Protein AF-A0A381S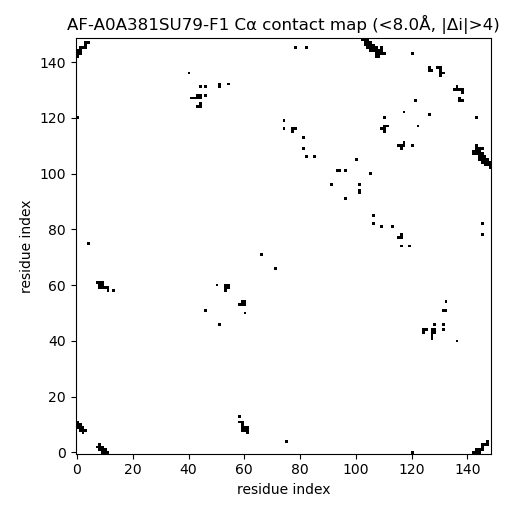U79-F1 (afdb_monomer)

Sequence (149 aa):
MFVDAGYGIVWLNVDFFQKSLPFLRAHSQKLKLIMQTKKTKISTGKLSQDMVDSFKIDGFLLVEDFFSHEELDRFGSEVDKAVHYRTLDDNRNHEEKNLYEQTFVQCMGLWEDNVPLRPLTFHQKLCATAADLLETDCVRLWQDQALYK

Secondary structure (DSSP, 8-state):
----SSS-------TTTTTSTTTGGGGTTTTTTTT-S-------S---HHHHHHHHHHS----TT-S-HHHHHHHHHHHHHHHHHHHTT----GGGS-HHHHH-EEEE-HHHH-GGGHHHHT-HHHHHHHHHHTT-S-------EEEE-

Solvent-accessible surface area (backbone atoms only — not comparable to full-atom values): 9484 Å² total; per-residue (Å²): 91,51,62,47,98,83,66,77,58,52,70,66,81,66,79,74,62,74,82,57,61,84,74,69,68,83,70,52,77,75,56,61,72,75,71,71,74,70,95,69,80,73,81,67,51,93,72,52,69,67,54,41,51,44,25,72,74,69,62,43,64,81,67,80,79,76,58,53,71,69,55,48,54,54,52,49,55,50,48,51,54,51,51,50,62,76,48,66,82,66,80,72,55,67,89,76,42,54,79,64,60,60,60,32,52,78,45,69,49,55,48,79,83,33,68,88,42,36,63,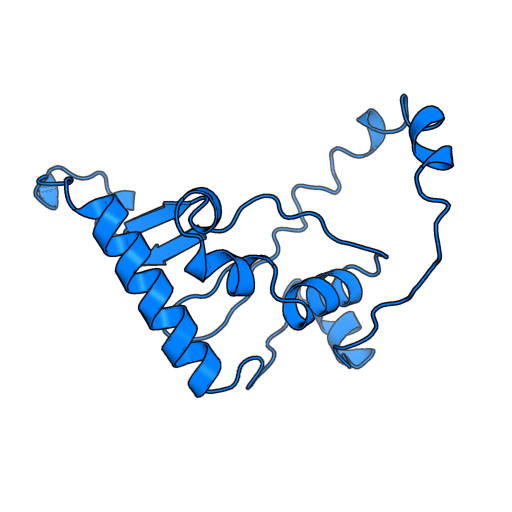65,80,64,23,64,51,58,53,32,38,54,12,59,63,66,74,44,98,69,74,78,88,87,61,45,46,50,63,44,120

Organism: NCBI:txid408172

Mean predicted aligned error: 12.01 Å

pLDDT: mean 72.67, std 26.21, range [24.69, 94.94]

Foldseek 3Di:
DDDAPPADWDQDPPVVPPPPVVPPPPPCPVVVVVPPPDPPQLPDADDDPVQLVCCVVVVTGDDPCLDPPVRCVQLVVLVVVLLCVVCVPVPDDLVRDDPVVNVKRKDKASCVVRVSNCCVQVVPNVQSVVCVSVVHSGDDDPMDMDIGD

Structure (mmCIF, N/CA/C/O backbone):
data_AF-A0A381SU79-F1
#
_entry.id   AF-A0A381SU79-F1
#
loop_
_atom_site.group_PDB
_atom_site.id
_atom_site.type_symbol
_atom_site.label_atom_id
_atom_site.label_alt_id
_atom_site.label_comp_id
_atom_site.label_asym_id
_atom_site.label_entity_id
_atom_site.label_seq_id
_atom_site.pdbx_PDB_ins_code
_atom_site.Cartn_x
_atom_site.Cartn_y
_atom_site.Cartn_z
_atom_site.occupancy
_atom_site.B_iso_or_equiv
_atom_site.auth_seq_id
_atom_site.auth_comp_id
_atom_site.auth_asym_id
_atom_site.auth_atom_id
_atom_site.pdbx_PDB_model_num
ATOM 1 N N . MET A 1 1 ? -5.259 -0.166 -2.038 1.00 34.34 1 MET A N 1
ATOM 2 C CA . MET A 1 1 ? -4.553 -0.499 -0.784 1.00 34.34 1 MET A CA 1
ATOM 3 C C . MET A 1 1 ? -3.097 -0.178 -1.030 1.00 34.34 1 MET A C 1
ATOM 5 O O . MET A 1 1 ? -2.480 -0.869 -1.824 1.00 34.34 1 MET A O 1
ATOM 9 N N . PHE A 1 2 ? -2.633 0.962 -0.519 1.00 29.44 2 PHE A N 1
ATOM 10 C CA . PHE A 1 2 ? -1.270 1.435 -0.759 1.00 29.44 2 PHE A CA 1
ATOM 11 C C . PHE A 1 2 ? -0.308 0.664 0.148 1.00 29.44 2 PHE A C 1
ATOM 13 O O . PHE A 1 2 ? -0.470 0.682 1.366 1.00 29.44 2 PHE A O 1
ATOM 20 N N . VAL A 1 3 ? 0.658 -0.015 -0.461 1.00 27.27 3 VAL A N 1
ATOM 21 C CA . VAL A 1 3 ? 1.886 -0.492 0.176 1.00 27.27 3 VAL A CA 1
ATOM 22 C C . VAL A 1 3 ? 2.996 0.086 -0.692 1.00 27.27 3 VAL A C 1
ATOM 24 O O . VAL A 1 3 ? 3.088 -0.270 -1.863 1.00 27.27 3 VAL A O 1
ATOM 27 N N . ASP A 1 4 ? 3.746 1.047 -0.161 1.00 25.25 4 ASP A N 1
ATOM 28 C CA . ASP A 1 4 ? 4.966 1.546 -0.796 1.00 25.25 4 ASP A CA 1
ATOM 29 C C . ASP A 1 4 ? 6.157 0.828 -0.155 1.00 25.25 4 ASP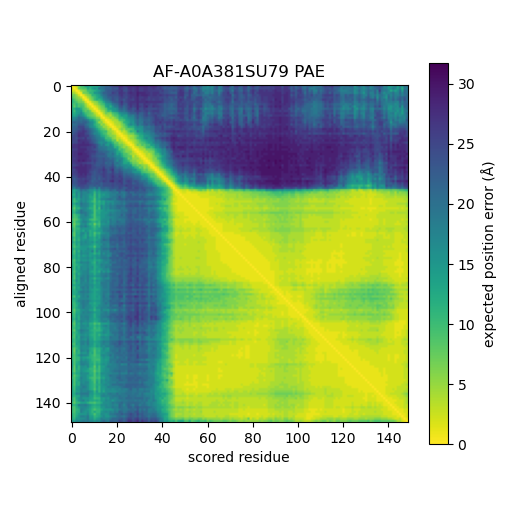 A C 1
ATOM 31 O O . ASP A 1 4 ? 6.191 0.630 1.067 1.00 25.25 4 ASP A O 1
ATOM 35 N N . ALA A 1 5 ? 7.106 0.399 -0.980 1.00 33.91 5 ALA A N 1
ATOM 36 C CA . ALA A 1 5 ? 8.333 -0.244 -0.547 1.00 33.91 5 ALA A CA 1
ATOM 37 C C . ALA A 1 5 ? 9.235 0.818 0.101 1.00 33.91 5 ALA A C 1
ATOM 39 O O . ALA A 1 5 ? 10.061 1.449 -0.550 1.00 33.91 5 ALA A O 1
ATOM 40 N N . GLY A 1 6 ? 9.055 1.055 1.400 1.00 28.97 6 GLY A N 1
ATOM 41 C CA . GLY A 1 6 ? 9.949 1.932 2.153 1.00 28.97 6 GLY A CA 1
ATOM 42 C C . GLY A 1 6 ? 9.422 2.357 3.511 1.00 28.97 6 GLY A C 1
ATOM 43 O O . GLY A 1 6 ? 10.119 2.176 4.497 1.00 28.97 6 GLY A O 1
ATOM 44 N N . TYR A 1 7 ? 8.199 2.873 3.603 1.00 27.97 7 TYR A N 1
ATOM 45 C CA . TYR A 1 7 ? 7.567 3.249 4.871 1.00 27.97 7 TYR A CA 1
ATOM 46 C C . TYR A 1 7 ? 6.047 3.171 4.688 1.00 27.97 7 TYR A C 1
ATOM 48 O O . TYR A 1 7 ? 5.475 3.846 3.834 1.00 27.97 7 TYR A O 1
ATOM 56 N N . GLY A 1 8 ? 5.389 2.296 5.451 1.00 25.92 8 GLY A N 1
ATOM 57 C CA . GLY A 1 8 ? 3.971 1.982 5.289 1.00 25.92 8 GLY A CA 1
ATOM 58 C C . GLY A 1 8 ? 3.057 3.151 5.654 1.00 25.92 8 GLY A C 1
ATOM 59 O O . GLY A 1 8 ? 2.807 3.400 6.829 1.00 25.92 8 GLY A O 1
ATOM 60 N N . ILE A 1 9 ? 2.509 3.831 4.645 1.00 29.77 9 ILE A N 1
ATOM 61 C CA . ILE A 1 9 ? 1.415 4.798 4.802 1.00 29.77 9 ILE A CA 1
ATOM 62 C C . ILE A 1 9 ? 0.227 4.322 3.959 1.00 29.77 9 ILE A C 1
ATOM 64 O O . ILE A 1 9 ? 0.291 4.262 2.730 1.00 29.77 9 ILE A O 1
ATOM 68 N N . VAL A 1 10 ? -0.879 3.985 4.629 1.00 32.41 10 VAL A N 1
ATOM 69 C CA . VAL A 1 10 ? -2.139 3.580 3.994 1.00 32.41 10 VAL A CA 1
ATOM 70 C C . VAL A 1 10 ? -2.969 4.827 3.694 1.00 32.41 10 VAL A C 1
ATOM 72 O O . VAL A 1 10 ? -3.541 5.427 4.599 1.00 32.41 10 VAL A O 1
ATOM 75 N N . TRP A 1 11 ? -3.094 5.191 2.417 1.00 27.59 11 TRP A N 1
ATOM 76 C CA . TRP A 1 11 ? -4.088 6.173 1.979 1.00 27.59 11 TRP A CA 1
ATOM 77 C C . TRP A 1 11 ? -5.429 5.481 1.705 1.00 27.59 11 TRP A C 1
ATOM 79 O O . TRP A 1 11 ? -5.594 4.769 0.710 1.00 27.59 11 TRP A O 1
ATOM 89 N N . LEU A 1 12 ? -6.403 5.702 2.589 1.00 31.09 12 LEU A N 1
ATOM 90 C CA . LEU A 1 12 ? -7.824 5.535 2.290 1.00 31.09 12 LEU A CA 1
ATOM 91 C C . LEU A 1 12 ? -8.346 6.909 1.865 1.00 31.09 12 LEU A C 1
ATOM 93 O O . LEU A 1 12 ? -8.414 7.831 2.668 1.00 31.09 12 LEU A O 1
ATOM 97 N N . ASN A 1 13 ? -8.688 7.077 0.589 1.00 24.69 13 ASN A N 1
ATOM 98 C CA . ASN A 1 13 ? -9.279 8.324 0.112 1.00 24.69 13 ASN A CA 1
ATOM 99 C C . ASN A 1 13 ? -10.774 8.341 0.494 1.00 24.69 13 ASN A C 1
ATOM 101 O O . ASN A 1 13 ? -11.619 7.826 -0.240 1.00 24.69 13 ASN A O 1
ATOM 105 N N . VAL A 1 14 ? -11.089 8.841 1.695 1.00 28.05 14 VAL A N 1
ATOM 106 C CA . VAL A 1 14 ? -12.453 8.858 2.267 1.00 28.05 14 VAL A CA 1
ATOM 107 C C . VAL A 1 14 ? -13.325 9.975 1.658 1.00 28.05 14 VAL A C 1
ATOM 109 O O . VAL A 1 14 ? -14.554 9.868 1.637 1.00 28.05 14 VAL A O 1
ATOM 112 N N . ASP A 1 15 ? -12.722 10.997 1.046 1.00 26.08 15 ASP A N 1
ATOM 113 C CA . ASP A 1 15 ? -13.439 12.195 0.582 1.00 26.08 15 ASP A CA 1
ATOM 114 C C . ASP A 1 15 ? -14.296 11.991 -0.675 1.00 26.08 15 ASP A C 1
ATOM 116 O O . ASP A 1 15 ? -15.246 12.744 -0.919 1.00 26.08 15 ASP A O 1
ATOM 120 N N . PHE A 1 16 ? -14.025 10.956 -1.473 1.00 28.95 16 PHE A N 1
ATOM 121 C CA . PHE A 1 16 ? -14.781 10.726 -2.707 1.00 28.95 16 PHE A CA 1
ATOM 122 C C . PHE A 1 16 ? -16.169 10.099 -2.467 1.00 28.95 16 PHE A C 1
ATOM 124 O O . PHE A 1 16 ? -17.072 10.253 -3.291 1.00 28.95 16 PHE A O 1
ATOM 131 N N . PHE A 1 17 ? -16.388 9.432 -1.327 1.00 28.41 17 PHE A N 1
ATOM 132 C CA . PHE A 1 17 ? -17.613 8.655 -1.092 1.00 28.41 17 PHE A CA 1
ATOM 133 C C . PHE A 1 17 ? -18.728 9.404 -0.351 1.00 28.41 17 PHE A C 1
ATOM 135 O O . PHE A 1 17 ? -19.893 9.039 -0.499 1.00 28.41 17 PHE A O 1
ATOM 142 N N . GLN A 1 18 ? -18.438 10.478 0.389 1.00 29.25 18 GLN A N 1
ATOM 143 C CA . GLN A 1 18 ? -19.480 11.202 1.137 1.00 29.25 18 GLN A CA 1
ATOM 144 C C . GLN A 1 18 ? -20.400 12.066 0.253 1.00 29.25 18 GLN A C 1
ATOM 146 O O . GLN A 1 18 ? -21.530 12.356 0.646 1.00 29.25 18 GLN A O 1
ATOM 151 N N . LYS A 1 19 ? -19.976 12.442 -0.962 1.00 31.39 19 LYS A N 1
ATOM 152 C CA . LYS A 1 19 ? -20.735 13.368 -1.829 1.00 31.39 19 LYS A CA 1
ATOM 153 C C . LYS A 1 19 ? -21.755 12.699 -2.764 1.00 31.39 19 LYS A C 1
ATOM 155 O O . LYS A 1 19 ? -22.547 13.401 -3.386 1.00 31.39 19 LYS A O 1
ATOM 160 N N . SER A 1 20 ? -21.796 11.368 -2.842 1.00 32.97 20 SER A N 1
ATOM 161 C CA . SER A 1 20 ? -22.623 10.613 -3.808 1.00 32.97 20 SER A CA 1
ATOM 162 C C . SER A 1 20 ? -23.729 9.740 -3.178 1.00 32.97 20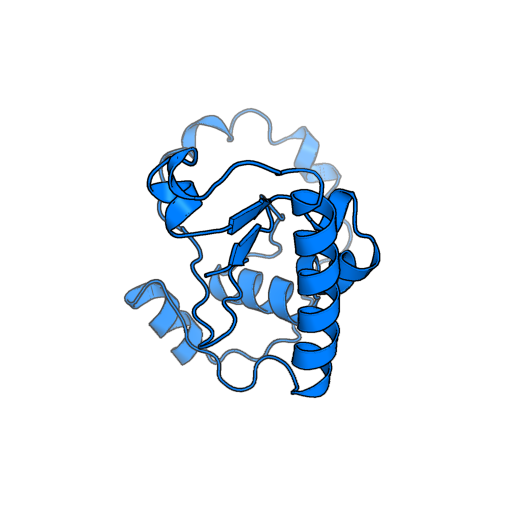 SER A C 1
ATOM 164 O O . SER A 1 20 ? -24.504 9.097 -3.891 1.00 32.97 20 SER A O 1
ATOM 166 N N . LEU A 1 21 ? -23.899 9.779 -1.849 1.00 35.97 21 LEU A N 1
ATOM 167 C CA . LEU A 1 21 ? -24.914 9.004 -1.113 1.00 35.97 21 LEU A CA 1
ATOM 168 C C . LEU A 1 21 ? -26.403 9.224 -1.488 1.00 35.97 21 LEU A C 1
ATOM 170 O O . LEU A 1 21 ? -27.177 8.278 -1.301 1.00 35.97 21 LEU A O 1
ATOM 174 N N . PRO A 1 22 ? -26.871 10.377 -2.014 1.00 36.09 22 PRO A N 1
ATOM 175 C CA . PRO A 1 22 ? -28.298 10.549 -2.309 1.00 36.09 22 PRO A CA 1
ATOM 176 C C . PRO A 1 22 ? -28.813 9.678 -3.467 1.00 36.09 22 PRO A C 1
ATOM 178 O O . PRO A 1 22 ? -30.001 9.364 -3.511 1.00 36.09 22 PRO A O 1
ATOM 181 N N . PHE A 1 23 ? -27.939 9.250 -4.384 1.00 34.34 23 PHE A N 1
ATOM 182 C CA . PHE A 1 23 ? -28.340 8.541 -5.607 1.00 34.34 23 PHE A CA 1
ATOM 183 C C . PHE A 1 23 ? -28.562 7.031 -5.396 1.00 34.34 23 PHE A C 1
ATOM 185 O O . PHE A 1 23 ? -29.388 6.412 -6.063 1.00 34.34 23 PHE A O 1
ATOM 192 N N . LEU A 1 24 ? -27.892 6.422 -4.412 1.00 35.62 24 LEU A N 1
ATOM 193 C CA . LEU A 1 24 ? -27.899 4.963 -4.216 1.00 35.62 24 LEU A CA 1
ATOM 194 C C . LEU A 1 24 ? -29.048 4.440 -3.329 1.00 35.62 24 LEU A C 1
ATOM 196 O O . LEU A 1 24 ? -29.230 3.228 -3.202 1.00 35.62 24 LEU A O 1
ATOM 200 N N . ARG A 1 25 ? -29.882 5.315 -2.745 1.00 37.84 25 ARG A N 1
ATOM 201 C CA . ARG A 1 25 ? -31.002 4.899 -1.871 1.00 37.84 25 ARG A CA 1
ATOM 202 C C . ARG A 1 25 ? -32.225 4.335 -2.608 1.00 37.84 25 ARG A C 1
ATOM 204 O O . ARG A 1 25 ? -33.056 3.697 -1.966 1.00 37.84 25 ARG A O 1
ATOM 211 N N . ALA A 1 26 ? -32.338 4.500 -3.927 1.00 37.25 26 ALA A N 1
ATOM 212 C CA . ALA A 1 26 ? -33.575 4.190 -4.655 1.00 37.25 26 ALA A CA 1
ATOM 213 C C . ALA A 1 26 ? -33.767 2.713 -5.076 1.00 37.25 26 ALA A C 1
ATOM 215 O O . ALA A 1 26 ? -34.849 2.364 -5.531 1.00 37.25 26 ALA A O 1
ATOM 216 N N . HIS A 1 27 ? -32.778 1.824 -4.909 1.00 39.97 27 HIS A N 1
ATOM 217 C CA . HIS A 1 27 ? -32.864 0.428 -5.400 1.00 39.97 27 HIS A CA 1
ATOM 218 C C . HIS A 1 27 ? -32.632 -0.665 -4.329 1.00 39.97 27 HIS A C 1
ATOM 220 O O . HIS A 1 27 ? -32.490 -1.847 -4.636 1.00 39.97 27 HIS A O 1
ATOM 226 N N . SER A 1 28 ? -32.636 -0.303 -3.043 1.00 41.75 28 SER A N 1
ATOM 227 C CA . SER A 1 28 ? -32.152 -1.163 -1.945 1.00 41.75 28 SER A CA 1
ATOM 228 C C . SER A 1 28 ? -33.125 -2.250 -1.440 1.00 41.75 28 SER A C 1
ATOM 230 O O . SER A 1 28 ? -32.703 -3.143 -0.705 1.00 41.75 28 SER A O 1
ATOM 232 N N . GLN A 1 29 ? -34.410 -2.259 -1.818 1.00 37.47 29 GLN A N 1
ATOM 233 C CA . GLN A 1 29 ? -35.357 -3.208 -1.200 1.00 37.47 29 GLN A CA 1
ATOM 234 C C . GLN A 1 29 ? -35.128 -4.675 -1.607 1.00 37.47 29 GLN A C 1
ATOM 236 O O . GLN A 1 29 ? -35.331 -5.565 -0.785 1.00 37.47 29 GLN A O 1
ATOM 241 N N . LYS A 1 30 ? -34.618 -4.943 -2.817 1.00 36.00 30 LYS A N 1
ATOM 242 C CA . LYS A 1 30 ? -34.352 -6.317 -3.287 1.00 36.00 30 LYS A CA 1
ATOM 243 C C . LYS A 1 30 ? -33.034 -6.904 -2.752 1.00 36.00 30 LYS A C 1
ATOM 245 O O . LYS A 1 30 ? -32.885 -8.118 -2.694 1.00 36.00 30 LYS A O 1
ATOM 250 N N . LEU A 1 31 ? -32.107 -6.048 -2.306 1.00 36.22 31 LEU A N 1
ATOM 251 C CA . LEU A 1 31 ? -30.805 -6.440 -1.744 1.00 36.22 31 LEU A CA 1
ATOM 252 C C . LEU A 1 31 ? -30.877 -6.803 -0.251 1.00 36.22 31 LEU A C 1
ATOM 254 O O . LEU A 1 31 ? -30.068 -7.594 0.227 1.00 36.22 31 LEU A O 1
ATOM 258 N N . LYS A 1 32 ? -31.880 -6.296 0.482 1.00 34.25 32 LYS A N 1
ATOM 259 C CA . LYS A 1 32 ? -32.054 -6.579 1.919 1.00 34.25 32 LYS A CA 1
ATOM 260 C C . LYS A 1 32 ? -32.331 -8.051 2.240 1.00 34.25 32 LYS A C 1
ATOM 262 O O . LYS A 1 32 ? -32.038 -8.480 3.350 1.00 34.25 32 LYS A O 1
ATOM 267 N N . LEU A 1 33 ? -32.863 -8.822 1.289 1.00 28.97 33 LEU A N 1
ATOM 268 C CA . LEU A 1 33 ? -33.213 -10.229 1.510 1.00 28.97 33 LEU A CA 1
ATOM 269 C C . LEU A 1 33 ? -32.005 -11.176 1.378 1.00 28.97 33 LEU A C 1
ATOM 271 O O . LEU A 1 33 ? -31.999 -12.241 1.981 1.00 28.97 33 LEU A O 1
ATOM 275 N N . ILE A 1 34 ? -30.961 -10.777 0.641 1.00 34.31 34 ILE A N 1
ATOM 276 C CA . ILE A 1 34 ? -29.778 -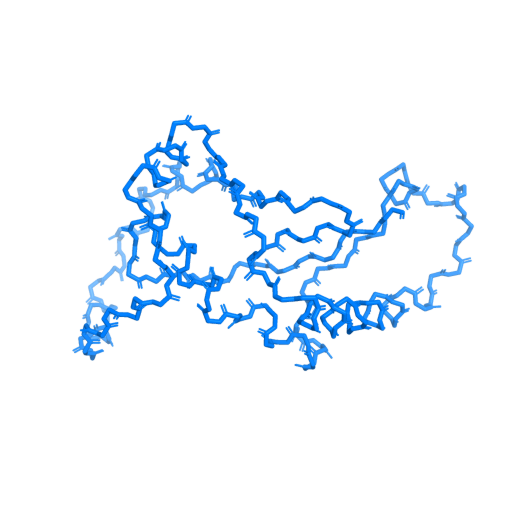11.623 0.390 1.00 34.31 34 ILE A CA 1
ATOM 277 C C . ILE A 1 34 ? -28.712 -11.457 1.490 1.00 34.31 34 ILE A C 1
ATOM 279 O O . ILE A 1 34 ? -27.887 -12.341 1.689 1.00 34.31 34 ILE A O 1
ATOM 283 N N . MET A 1 35 ? -28.760 -10.379 2.280 1.00 36.03 35 MET A N 1
ATOM 284 C CA . MET A 1 35 ? -27.777 -10.106 3.344 1.00 36.03 35 MET A CA 1
ATOM 285 C C . MET A 1 35 ? -28.171 -10.645 4.735 1.00 36.03 35 MET A C 1
ATOM 287 O O . MET A 1 35 ? -27.518 -10.323 5.724 1.00 36.03 35 MET A O 1
ATOM 291 N N . GLN A 1 36 ? -29.219 -11.470 4.851 1.00 31.84 36 GLN A N 1
ATOM 292 C CA . GLN A 1 36 ? -29.664 -12.036 6.140 1.00 31.84 36 GLN A CA 1
ATOM 293 C C . GLN A 1 36 ? -28.954 -13.334 6.567 1.00 31.84 36 GLN A C 1
ATOM 295 O O . GLN A 1 36 ? -29.366 -13.984 7.528 1.00 31.84 36 GLN A O 1
ATOM 300 N N . THR A 1 37 ? -27.848 -13.719 5.934 1.00 30.97 37 THR A N 1
ATOM 301 C CA . THR A 1 37 ? -27.051 -14.866 6.385 1.00 30.97 37 THR A CA 1
ATOM 302 C C . THR A 1 37 ? -25.942 -14.423 7.338 1.00 30.97 37 THR A C 1
ATOM 304 O O . THR A 1 37 ? -24.872 -14.020 6.906 1.00 30.97 37 THR A O 1
ATOM 307 N N . LYS A 1 38 ? -26.233 -14.547 8.642 1.00 31.98 38 LYS A N 1
ATOM 308 C CA . LYS A 1 38 ? -25.314 -14.543 9.800 1.00 31.98 38 LYS A CA 1
ATOM 309 C C . LYS A 1 38 ? -24.365 -13.338 9.920 1.00 31.98 38 LYS A C 1
ATOM 311 O O . LYS A 1 38 ? -23.313 -13.271 9.296 1.00 31.98 38 LYS A O 1
ATOM 316 N N . LYS A 1 39 ? -24.694 -12.459 10.876 1.00 37.38 39 LYS A N 1
ATOM 317 C CA . LYS A 1 39 ? -23.775 -11.509 11.523 1.00 37.38 39 LYS A CA 1
ATOM 318 C C . LYS A 1 39 ? -22.648 -12.285 12.220 1.00 37.38 39 LYS A C 1
ATOM 320 O O . LYS A 1 39 ? -22.708 -12.554 13.416 1.00 37.38 39 LYS A O 1
ATOM 325 N N . THR A 1 40 ? -21.632 -12.681 11.471 1.00 30.27 40 THR A N 1
ATOM 326 C CA . THR A 1 40 ? -20.362 -13.113 12.047 1.00 30.27 40 THR A CA 1
ATOM 327 C C . THR A 1 40 ? -19.464 -11.895 11.995 1.00 30.27 40 THR A C 1
ATOM 329 O O . THR A 1 40 ? -18.953 -11.544 10.938 1.00 30.27 40 THR A O 1
ATOM 332 N N . LYS A 1 41 ? -19.341 -11.197 13.125 1.00 36.59 41 LYS A N 1
ATOM 333 C CA . LYS A 1 41 ? -18.365 -10.121 13.285 1.00 36.59 41 LYS A CA 1
ATOM 334 C C . LYS A 1 41 ? -16.991 -10.783 13.147 1.00 36.59 41 LYS A C 1
ATOM 336 O O . LYS A 1 41 ? -16.559 -11.477 14.064 1.00 36.59 41 LYS A O 1
ATOM 341 N N . ILE A 1 42 ? -16.357 -10.677 11.982 1.00 41.53 42 ILE A N 1
ATOM 342 C CA . ILE A 1 42 ? -14.995 -11.181 11.776 1.00 41.53 42 ILE A CA 1
ATOM 343 C C . ILE A 1 42 ? -14.063 -10.158 12.436 1.00 41.53 42 ILE A C 1
ATOM 345 O O . ILE A 1 42 ? -13.473 -9.320 11.769 1.00 41.53 42 ILE A O 1
ATOM 349 N N . SER A 1 43 ? -14.007 -10.158 13.772 1.00 44.38 43 SER A N 1
ATOM 350 C CA . SER A 1 43 ? -13.082 -9.312 14.525 1.00 44.38 43 SER A CA 1
ATOM 351 C C . SER A 1 43 ? -11.756 -10.046 14.686 1.00 44.38 43 SER A C 1
ATOM 353 O O . SER A 1 43 ? -11.610 -10.868 15.593 1.00 44.38 43 SER A O 1
ATOM 355 N N . THR A 1 44 ? -10.781 -9.751 13.834 1.00 43.91 44 THR A N 1
ATOM 356 C CA . THR A 1 44 ? -9.400 -10.231 14.022 1.00 43.91 44 THR A CA 1
ATOM 357 C C . THR A 1 44 ? -8.359 -9.181 13.620 1.00 43.91 44 THR A C 1
ATOM 359 O O . THR A 1 44 ? -7.363 -9.487 12.973 1.00 43.91 44 THR A O 1
ATOM 362 N N . GLY A 1 45 ? -8.566 -7.936 14.062 1.00 51.59 45 GLY A N 1
ATOM 363 C CA . GLY A 1 45 ? -7.564 -6.868 14.087 1.00 51.59 45 GLY A CA 1
ATOM 364 C C . GLY A 1 45 ? -7.863 -5.943 15.264 1.00 51.59 45 GLY A C 1
ATOM 365 O O . GLY A 1 45 ? -8.755 -5.116 15.187 1.00 51.59 45 GLY A O 1
ATOM 366 N N . LYS A 1 46 ? -7.197 -6.142 16.402 1.00 62.06 46 LYS A N 1
ATOM 367 C CA . LYS A 1 46 ? -7.547 -5.511 17.686 1.00 62.06 46 LYS A CA 1
ATOM 368 C C . LYS A 1 46 ? -7.103 -4.038 17.723 1.00 62.06 46 LYS A C 1
ATOM 370 O O . LYS A 1 46 ? -6.188 -3.696 18.462 1.00 62.06 46 LYS A O 1
ATOM 375 N N . LEU A 1 47 ? -7.704 -3.184 16.897 1.00 80.12 47 LEU A N 1
ATOM 376 C CA . LEU A 1 47 ? -7.520 -1.738 16.997 1.00 80.12 47 LEU A CA 1
ATOM 377 C C . LEU A 1 47 ? -8.103 -1.252 18.327 1.00 80.12 47 LEU A C 1
ATOM 379 O O . LEU A 1 47 ? -9.187 -1.684 18.730 1.00 80.12 47 LEU A O 1
ATOM 383 N N . SER A 1 48 ? -7.374 -0.387 19.032 1.00 87.75 48 SER A N 1
ATOM 384 C CA . SER A 1 48 ? -7.937 0.312 20.187 1.00 87.75 48 SER A CA 1
ATOM 385 C C . SER A 1 48 ? -8.928 1.375 19.715 1.00 87.75 48 SER A C 1
ATOM 387 O O . SER A 1 48 ? -8.864 1.837 18.574 1.00 87.75 48 SER A O 1
ATOM 389 N N . GLN A 1 49 ? -9.831 1.790 20.604 1.00 88.06 49 GLN A N 1
ATOM 390 C CA . GLN A 1 49 ? -10.722 2.908 20.299 1.00 88.06 49 GLN A CA 1
ATOM 391 C C . GLN A 1 49 ? -9.917 4.182 19.998 1.00 88.06 49 GLN A C 1
ATOM 393 O O . GLN A 1 49 ? -10.235 4.873 19.040 1.00 88.06 49 GLN A O 1
ATOM 398 N N . ASP A 1 50 ? -8.816 4.411 20.719 1.00 91.06 50 ASP A N 1
ATOM 399 C CA . ASP A 1 50 ? -7.920 5.548 20.480 1.00 91.06 50 ASP A CA 1
ATOM 400 C C . ASP A 1 50 ? -7.359 5.561 19.047 1.00 91.06 50 ASP A C 1
ATOM 402 O O . ASP A 1 50 ? -7.305 6.611 18.420 1.00 91.06 50 ASP A O 1
ATOM 406 N N . MET A 1 51 ? -6.995 4.399 18.487 1.00 88.75 51 MET A N 1
ATOM 407 C CA . MET A 1 51 ? -6.523 4.299 17.097 1.00 88.75 51 MET A CA 1
ATOM 408 C C . MET A 1 51 ? -7.621 4.641 16.084 1.00 88.75 51 MET A C 1
ATOM 410 O O . MET A 1 51 ? -7.355 5.295 15.076 1.00 88.75 51 MET A O 1
ATOM 414 N N . VAL A 1 52 ? -8.855 4.199 16.344 1.00 89.12 52 VAL A N 1
ATOM 415 C CA . VAL A 1 52 ? -10.015 4.533 15.504 1.00 89.12 52 VAL A CA 1
ATOM 416 C C . VAL A 1 52 ? -10.317 6.030 15.588 1.00 89.12 52 VAL A C 1
ATOM 418 O O . VAL A 1 52 ? -10.594 6.662 14.570 1.00 89.12 52 VAL A O 1
ATOM 421 N N . ASP A 1 53 ? -10.229 6.614 16.780 1.00 91.19 53 ASP A N 1
ATOM 422 C CA . ASP A 1 53 ? -10.493 8.032 16.998 1.00 91.19 53 ASP A CA 1
ATOM 423 C C . ASP A 1 53 ? -9.403 8.911 16.362 1.00 91.19 53 ASP A C 1
ATOM 425 O O . ASP A 1 53 ? -9.737 9.879 15.677 1.00 91.19 53 ASP A O 1
ATOM 429 N N . SER A 1 54 ? -8.122 8.534 16.471 1.00 88.75 54 SER A N 1
ATOM 430 C CA . SER A 1 54 ? -7.027 9.174 15.726 1.00 88.75 54 SER A CA 1
ATOM 431 C C . SER A 1 54 ? -7.254 9.104 14.219 1.00 88.75 54 SER A C 1
ATOM 433 O O . SER A 1 54 ? -7.184 10.128 13.551 1.00 88.75 54 SER A O 1
ATOM 435 N N . PHE A 1 55 ? -7.634 7.944 13.673 1.00 89.94 55 PHE A N 1
ATOM 436 C CA . PHE A 1 55 ? -7.947 7.821 12.246 1.00 89.94 55 PHE A CA 1
ATOM 437 C C . PHE A 1 55 ? -9.080 8.759 11.801 1.00 89.94 55 PHE A C 1
ATOM 439 O O . PHE A 1 55 ? -9.005 9.348 10.725 1.00 89.94 55 PHE A O 1
ATOM 446 N N . LYS A 1 56 ? -10.124 8.934 12.622 1.00 89.25 56 LYS A N 1
ATOM 447 C CA . LYS A 1 56 ? -11.236 9.852 12.318 1.00 89.25 56 LYS A CA 1
ATOM 448 C C . LYS A 1 56 ? -10.815 11.319 12.314 1.00 89.25 56 LYS A C 1
ATOM 450 O O . LYS A 1 56 ? -11.392 12.099 11.560 1.00 89.25 56 LYS A O 1
ATOM 455 N N . ILE A 1 57 ? -9.875 11.694 13.178 1.00 92.88 57 ILE A N 1
ATOM 456 C CA . ILE A 1 57 ? -9.390 13.073 13.307 1.00 92.88 57 ILE A CA 1
ATOM 457 C C . ILE A 1 57 ? -8.357 13.378 12.220 1.00 92.88 57 ILE A C 1
ATOM 459 O O . ILE A 1 57 ? -8.468 14.392 11.534 1.00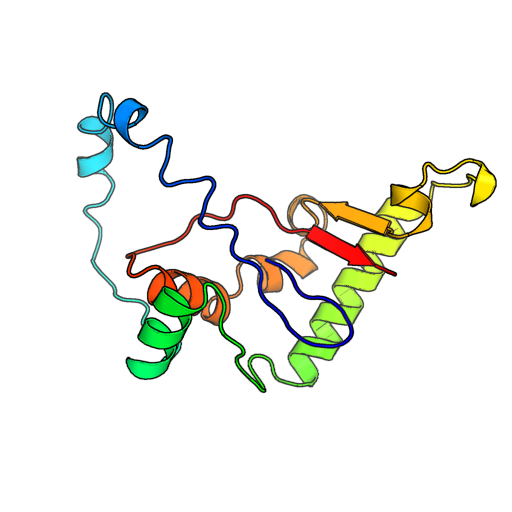 92.88 57 ILE A O 1
ATOM 463 N N . ASP A 1 58 ? -7.386 12.486 12.047 1.00 92.06 58 ASP A N 1
ATOM 464 C CA . ASP A 1 58 ? -6.205 12.714 11.217 1.00 92.06 58 ASP A CA 1
ATOM 465 C C . ASP A 1 58 ? -6.416 12.264 9.762 1.00 92.06 58 ASP A C 1
ATOM 467 O O . ASP A 1 58 ? -5.706 12.701 8.858 1.00 92.06 58 ASP A O 1
ATOM 471 N N . GLY A 1 59 ? -7.391 11.383 9.515 1.00 86.19 59 GLY A N 1
ATOM 472 C CA . GLY A 1 59 ? -7.660 10.788 8.203 1.00 86.19 59 GLY A CA 1
ATOM 473 C C . GLY A 1 59 ? -6.686 9.671 7.808 1.00 86.19 59 GLY A C 1
ATOM 474 O O . GLY A 1 59 ? -6.821 9.093 6.728 1.00 86.19 59 GLY A O 1
ATOM 475 N N . PHE A 1 60 ? -5.717 9.342 8.666 1.00 87.06 60 PHE A N 1
ATOM 476 C CA . PHE A 1 60 ? -4.760 8.252 8.479 1.00 87.06 60 PHE A CA 1
ATOM 477 C C . PHE A 1 60 ? -4.414 7.585 9.815 1.00 87.06 60 PHE A C 1
ATOM 479 O O . PHE A 1 60 ? -4.647 8.138 10.886 1.00 87.06 60 PHE A O 1
ATOM 486 N N . LEU A 1 61 ? -3.858 6.374 9.746 1.00 86.06 61 LEU A N 1
ATOM 487 C CA . LEU A 1 61 ? -3.339 5.654 10.905 1.00 86.06 61 LEU A CA 1
ATOM 488 C C . LEU A 1 61 ? -2.073 4.896 10.505 1.00 86.06 61 LEU A C 1
ATOM 490 O O . LEU A 1 61 ? -2.089 4.129 9.540 1.00 86.06 61 LEU A O 1
ATOM 494 N N . LEU A 1 62 ? -0.994 5.089 11.262 1.00 86.25 62 LEU A N 1
ATOM 495 C CA . LEU A 1 62 ? 0.209 4.267 11.164 1.00 86.25 62 LEU A CA 1
ATOM 496 C C . LEU A 1 62 ? 0.069 3.069 12.106 1.00 86.25 62 LEU A C 1
ATOM 498 O O . LEU A 1 62 ? -0.136 3.241 13.307 1.00 86.25 62 LEU A O 1
ATOM 502 N N . VAL A 1 63 ? 0.194 1.860 11.560 1.00 84.69 63 VAL A N 1
ATOM 503 C CA . VAL A 1 63 ? 0.250 0.624 12.346 1.00 84.69 63 VAL A CA 1
ATOM 504 C C . VAL A 1 63 ? 1.582 -0.050 12.070 1.00 84.69 63 VAL A C 1
ATOM 506 O O . VAL A 1 63 ? 1.798 -0.597 10.987 1.00 84.69 63 VAL A O 1
ATOM 509 N N . GLU A 1 64 ? 2.477 0.021 13.048 1.00 84.00 64 GLU A N 1
ATOM 510 C CA . GLU A 1 64 ? 3.782 -0.632 12.983 1.00 84.00 64 GLU A CA 1
ATOM 511 C C . GLU A 1 64 ? 3.627 -2.155 13.023 1.00 84.00 64 GLU A C 1
ATOM 513 O O . GLU A 1 64 ? 2.664 -2.683 13.589 1.00 84.00 64 GLU A O 1
ATOM 518 N N . ASP A 1 65 ? 4.557 -2.854 12.369 1.00 84.88 65 ASP A N 1
ATOM 519 C CA . ASP A 1 65 ? 4.623 -4.319 12.336 1.00 84.88 65 ASP A CA 1
ATOM 520 C C . ASP A 1 65 ? 3.292 -4.992 11.949 1.00 84.88 65 ASP A C 1
ATOM 522 O O . ASP A 1 65 ? 2.914 -6.059 12.448 1.00 84.88 65 ASP A O 1
ATOM 526 N N . PHE A 1 66 ? 2.534 -4.353 11.047 1.00 86.25 66 PHE A N 1
ATOM 527 C CA . PHE A 1 66 ? 1.242 -4.877 10.612 1.00 86.25 66 PHE A CA 1
ATOM 528 C C . PHE A 1 66 ? 1.382 -6.242 9.926 1.00 86.25 66 PHE A C 1
ATOM 530 O O . PHE A 1 66 ? 0.558 -7.135 10.156 1.00 86.25 66 PHE A O 1
ATOM 537 N N . PHE A 1 67 ? 2.423 -6.392 9.111 1.00 85.81 67 PHE A N 1
ATOM 538 C CA . PHE A 1 67 ? 2.849 -7.649 8.510 1.00 85.81 67 PHE A CA 1
ATOM 539 C C . PHE A 1 67 ? 4.156 -8.105 9.148 1.00 85.81 67 PHE A C 1
ATOM 541 O O . PHE A 1 67 ? 4.998 -7.286 9.513 1.00 85.81 67 PHE A O 1
ATOM 548 N N . SER A 1 68 ? 4.337 -9.417 9.251 1.00 88.06 68 SER A N 1
ATOM 549 C CA . SER A 1 68 ? 5.641 -9.983 9.585 1.00 88.06 68 SER A CA 1
ATOM 550 C C . SER A 1 68 ? 6.650 -9.742 8.459 1.00 88.06 68 SER A C 1
ATOM 552 O O . SER A 1 68 ? 6.278 -9.572 7.298 1.00 88.06 68 SER A O 1
ATOM 554 N N . HIS A 1 69 ? 7.942 -9.789 8.790 1.00 87.94 69 HIS A N 1
ATOM 555 C CA . HIS A 1 69 ? 9.019 -9.682 7.801 1.00 87.94 69 HIS A CA 1
ATOM 556 C C . HIS A 1 69 ? 8.892 -10.751 6.702 1.00 87.94 69 HIS A C 1
ATOM 558 O O . HIS A 1 69 ? 9.023 -10.438 5.528 1.00 87.94 69 HIS A O 1
ATOM 564 N N . GLU A 1 70 ? 8.523 -11.984 7.063 1.00 92.06 70 GLU A N 1
ATOM 565 C CA . GLU A 1 70 ? 8.292 -13.068 6.099 1.00 92.06 70 GLU A CA 1
ATOM 566 C C . GLU A 1 70 ? 7.126 -12.766 5.143 1.00 92.06 70 GLU A C 1
ATOM 568 O O . GLU A 1 70 ? 7.211 -13.027 3.941 1.00 92.06 70 GLU A O 1
ATOM 573 N N . GLU A 1 71 ? 6.025 -12.201 5.652 1.00 89.19 71 GLU A N 1
ATOM 574 C CA . GLU A 1 71 ? 4.912 -11.772 4.803 1.00 89.19 71 GLU A CA 1
AT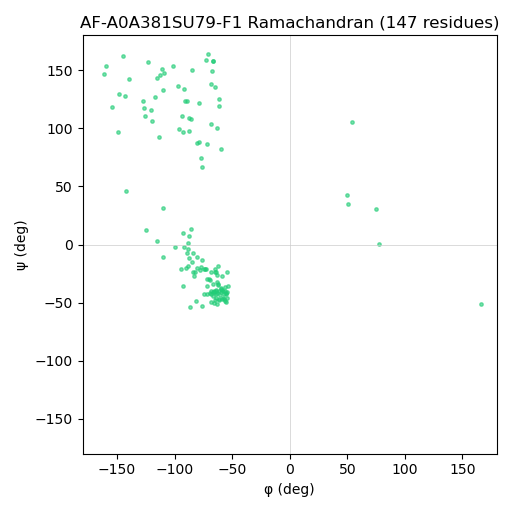OM 575 C C . GLU A 1 71 ? 5.328 -10.644 3.862 1.00 89.19 71 GLU A C 1
ATOM 577 O O . GLU A 1 71 ? 4.974 -10.695 2.685 1.00 89.19 71 GLU A O 1
ATOM 582 N N . LEU A 1 72 ? 6.083 -9.662 4.360 1.00 89.19 72 LEU A N 1
ATOM 583 C CA . LEU A 1 72 ? 6.599 -8.556 3.556 1.00 89.19 72 LEU A CA 1
ATOM 584 C C . LEU A 1 72 ? 7.523 -9.060 2.444 1.00 89.19 72 LEU A C 1
ATOM 586 O O . LEU A 1 72 ? 7.306 -8.703 1.289 1.00 89.19 72 LEU A O 1
ATOM 590 N N . ASP A 1 73 ? 8.475 -9.939 2.758 1.00 88.50 73 ASP A N 1
ATOM 591 C CA . ASP A 1 73 ? 9.404 -10.516 1.781 1.00 88.50 73 ASP A CA 1
ATOM 592 C C . ASP A 1 73 ? 8.658 -11.312 0.706 1.00 88.50 73 ASP A C 1
ATOM 594 O O . ASP A 1 73 ? 8.882 -11.148 -0.498 1.00 88.50 73 ASP A O 1
ATOM 598 N N . ARG A 1 74 ? 7.716 -12.162 1.133 1.00 91.06 74 ARG A N 1
ATOM 599 C CA . ARG A 1 74 ? 6.915 -12.981 0.221 1.00 91.06 74 ARG A CA 1
ATOM 600 C C . ARG A 1 74 ? 6.062 -12.119 -0.700 1.00 91.06 74 ARG A C 1
ATOM 602 O O . ARG A 1 74 ? 6.064 -12.333 -1.909 1.00 91.06 74 ARG A O 1
ATOM 609 N N . PHE A 1 75 ? 5.302 -11.182 -0.140 1.00 91.44 75 PHE A N 1
ATOM 610 C CA . PHE A 1 75 ? 4.413 -10.335 -0.925 1.00 91.44 75 PHE A CA 1
ATOM 611 C C . PHE A 1 75 ? 5.190 -9.367 -1.812 1.00 91.44 75 PHE A C 1
ATOM 613 O O . PHE A 1 75 ? 4.827 -9.225 -2.975 1.00 91.44 75 PHE A O 1
ATOM 620 N N . GLY A 1 76 ? 6.279 -8.782 -1.312 1.00 91.44 76 GLY A N 1
ATOM 621 C CA . GLY A 1 76 ? 7.176 -7.932 -2.091 1.00 91.44 76 GLY A CA 1
ATOM 622 C C . GLY A 1 76 ? 7.697 -8.655 -3.329 1.00 91.44 76 GLY A C 1
ATOM 623 O O . GLY A 1 76 ? 7.512 -8.170 -4.441 1.00 91.44 76 GLY A O 1
ATOM 624 N N . SER A 1 77 ? 8.208 -9.882 -3.165 1.00 91.38 77 SER A N 1
ATOM 625 C CA . SER A 1 77 ? 8.691 -10.685 -4.295 1.00 91.38 77 SER A CA 1
ATOM 626 C C . SER A 1 77 ? 7.604 -10.981 -5.338 1.00 91.38 77 SER A C 1
ATOM 628 O O . SER A 1 77 ? 7.884 -10.991 -6.538 1.00 91.38 77 SER A O 1
ATOM 630 N N . GLU A 1 78 ? 6.359 -11.224 -4.920 1.00 91.31 78 GLU A N 1
ATOM 631 C CA . GLU A 1 78 ? 5.253 -11.436 -5.862 1.00 91.31 78 GLU A CA 1
ATOM 632 C C . GLU A 1 78 ? 4.835 -10.145 -6.578 1.00 91.31 78 GLU A C 1
ATOM 634 O O . GLU A 1 78 ? 4.521 -10.193 -7.769 1.00 91.31 78 GLU A O 1
ATOM 639 N N . VAL A 1 79 ? 4.875 -8.989 -5.902 1.00 93.44 79 VAL A N 1
ATOM 640 C CA . VAL A 1 79 ? 4.612 -7.690 -6.541 1.00 93.44 79 VAL A CA 1
ATOM 641 C C . VAL A 1 79 ? 5.709 -7.370 -7.557 1.00 93.44 79 VAL A C 1
ATOM 643 O O . VAL A 1 79 ? 5.376 -7.020 -8.688 1.00 93.44 79 VAL A O 1
ATOM 646 N N . ASP A 1 80 ? 6.984 -7.591 -7.219 1.00 92.62 80 ASP A N 1
ATOM 647 C CA . ASP A 1 80 ? 8.119 -7.375 -8.127 1.00 92.62 80 ASP A CA 1
ATOM 648 C C . ASP A 1 80 ? 7.961 -8.176 -9.421 1.00 92.62 80 ASP A C 1
ATOM 650 O O . ASP A 1 80 ? 8.072 -7.634 -10.523 1.00 92.62 80 ASP A O 1
ATOM 654 N N . LYS A 1 81 ? 7.638 -9.471 -9.300 1.00 93.62 81 LYS A N 1
ATOM 655 C CA . LYS A 1 81 ? 7.383 -10.344 -10.456 1.00 93.62 81 LYS A CA 1
ATOM 656 C C . LYS A 1 81 ? 6.212 -9.835 -11.292 1.00 93.62 81 LYS A C 1
ATOM 658 O O . LYS A 1 81 ? 6.292 -9.840 -12.519 1.00 93.62 81 LYS A O 1
ATOM 663 N N . ALA A 1 82 ? 5.126 -9.412 -10.645 1.00 92.38 82 ALA A N 1
ATOM 664 C CA . ALA A 1 82 ? 3.916 -8.962 -11.324 1.00 92.38 82 ALA A CA 1
ATOM 665 C C . ALA A 1 82 ? 4.127 -7.642 -12.080 1.00 92.38 82 ALA A C 1
ATOM 667 O O . ALA A 1 82 ? 3.690 -7.510 -13.224 1.00 92.38 82 ALA A O 1
ATOM 668 N N . VAL A 1 83 ? 4.822 -6.685 -11.460 1.00 93.00 83 VAL A N 1
ATOM 669 C CA . VAL A 1 83 ? 5.179 -5.407 -12.084 1.00 93.00 83 VAL A CA 1
ATOM 670 C C . VAL A 1 83 ? 6.141 -5.647 -13.235 1.00 93.00 83 VAL A C 1
ATOM 672 O O . VAL A 1 83 ? 5.845 -5.217 -14.346 1.00 93.00 83 VAL A O 1
ATOM 675 N N . HIS A 1 84 ? 7.216 -6.412 -13.013 1.00 94.06 84 HIS A N 1
ATOM 676 C CA . HIS A 1 84 ? 8.175 -6.746 -14.064 1.00 94.06 84 HIS A CA 1
ATOM 677 C C . HIS A 1 84 ? 7.489 -7.372 -15.282 1.00 94.06 84 HIS A C 1
ATOM 679 O O . HIS A 1 84 ? 7.726 -6.936 -16.407 1.00 94.06 84 HIS A O 1
ATOM 685 N N . TYR A 1 85 ? 6.593 -8.337 -15.054 1.00 94.69 85 TYR A N 1
ATOM 686 C CA . TYR A 1 85 ? 5.815 -8.972 -16.114 1.00 94.69 85 TYR A CA 1
ATOM 687 C C . TYR A 1 85 ? 4.965 -7.966 -16.903 1.00 94.69 85 TYR A C 1
ATOM 689 O O . TYR A 1 85 ? 4.990 -7.980 -18.131 1.00 94.69 85 TYR A O 1
ATOM 697 N N . ARG A 1 86 ? 4.244 -7.060 -16.230 1.00 92.75 86 ARG A N 1
ATOM 698 C CA . ARG A 1 86 ? 3.389 -6.071 -16.910 1.00 92.75 86 ARG A CA 1
ATOM 699 C C . ARG A 1 86 ? 4.158 -4.962 -17.620 1.00 92.75 86 ARG A C 1
ATOM 701 O O . ARG A 1 86 ? 3.604 -4.328 -18.513 1.00 92.75 86 ARG A O 1
ATOM 708 N N . THR A 1 87 ? 5.406 -4.722 -17.235 1.00 92.75 87 THR A N 1
ATOM 709 C CA . THR A 1 87 ? 6.263 -3.713 -17.869 1.00 92.75 87 THR A CA 1
ATOM 710 C C . THR A 1 87 ? 7.249 -4.292 -18.876 1.00 92.75 87 THR A C 1
ATOM 712 O O . THR A 1 87 ? 7.997 -3.529 -19.477 1.00 92.75 87 THR A O 1
ATOM 715 N N . LEU A 1 88 ? 7.273 -5.616 -19.059 1.00 94.31 88 LEU A N 1
ATOM 716 C CA . LEU A 1 88 ? 8.285 -6.320 -19.853 1.00 94.31 88 LEU A CA 1
ATOM 717 C C . LEU A 1 88 ? 8.381 -5.803 -21.298 1.00 94.31 88 LEU A C 1
ATOM 719 O O . LEU A 1 88 ? 9.475 -5.704 -21.845 1.00 94.31 88 LEU A O 1
ATOM 723 N N . ASP A 1 89 ? 7.242 -5.439 -21.889 1.00 93.88 89 ASP A N 1
ATOM 724 C CA . ASP A 1 89 ? 7.154 -5.010 -23.287 1.00 93.88 89 ASP A CA 1
ATOM 725 C C . ASP A 1 89 ? 7.291 -3.484 -23.481 1.00 93.88 89 ASP A C 1
ATOM 727 O O . ASP A 1 89 ? 7.290 -2.998 -24.619 1.00 93.88 89 ASP A O 1
ATOM 731 N N . ASP A 1 90 ? 7.427 -2.702 -22.400 1.00 92.88 90 ASP A N 1
ATOM 732 C CA . ASP A 1 90 ? 7.636 -1.253 -22.490 1.00 92.88 90 ASP A CA 1
ATOM 733 C C . ASP A 1 90 ? 9.105 -0.927 -22.793 1.00 92.88 90 ASP A C 1
ATOM 735 O O . ASP A 1 90 ? 9.921 -0.693 -21.904 1.00 92.88 90 ASP A O 1
ATOM 739 N N . ASN A 1 91 ? 9.426 -0.892 -24.085 1.00 93.56 91 ASN A N 1
ATOM 740 C CA . ASN A 1 91 ? 10.768 -0.611 -24.598 1.00 93.56 91 ASN A CA 1
ATOM 741 C C . ASN A 1 91 ? 11.058 0.890 -24.793 1.00 93.56 91 ASN A C 1
ATOM 743 O O . ASN A 1 91 ? 12.078 1.244 -25.386 1.00 93.56 91 ASN A O 1
ATOM 747 N N . ARG A 1 92 ? 10.160 1.780 -24.348 1.00 94.88 92 ARG A N 1
ATOM 748 C CA . ARG A 1 92 ? 10.352 3.233 -24.464 1.00 94.88 92 ARG A CA 1
ATOM 749 C C . ARG A 1 92 ? 11.489 3.697 -23.557 1.00 94.88 92 ARG A C 1
ATOM 751 O O . ARG A 1 92 ? 11.565 3.318 -22.386 1.00 94.88 92 ARG A O 1
ATOM 758 N N . ASN A 1 93 ? 12.324 4.592 -24.069 1.00 93.12 93 ASN A N 1
ATOM 759 C CA . ASN A 1 93 ? 13.301 5.318 -23.269 1.00 93.12 93 ASN A CA 1
ATOM 760 C C . ASN A 1 93 ? 12.598 6.257 -22.282 1.00 93.12 93 ASN A C 1
ATOM 762 O O . ASN A 1 93 ? 11.468 6.689 -22.497 1.00 93.12 93 ASN A O 1
ATOM 766 N N . HIS A 1 94 ? 13.295 6.628 -21.210 1.00 90.56 94 HIS A N 1
ATOM 767 C CA . HIS A 1 94 ? 12.756 7.524 -20.185 1.00 90.56 94 HIS A CA 1
ATOM 768 C C . HIS A 1 94 ? 12.247 8.863 -20.756 1.00 90.56 94 HIS A C 1
ATOM 770 O O . HIS A 1 94 ? 11.154 9.296 -20.409 1.00 90.56 94 HIS A O 1
ATOM 776 N N . GLU A 1 95 ? 12.979 9.467 -21.697 1.00 94.19 95 GLU A N 1
ATOM 777 C CA . GLU A 1 95 ? 12.604 10.737 -22.350 1.00 94.19 95 GLU A CA 1
ATOM 778 C C . GLU A 1 95 ? 11.319 10.644 -23.194 1.00 94.19 95 GLU A C 1
ATOM 780 O O . GLU A 1 95 ? 10.678 11.651 -23.482 1.00 94.19 95 GLU A O 1
ATOM 785 N N . GLU A 1 96 ? 10.930 9.434 -23.604 1.00 94.38 96 GLU A N 1
ATOM 786 C CA . GLU A 1 96 ? 9.720 9.182 -24.397 1.00 94.38 96 GLU A CA 1
ATOM 787 C C . GLU A 1 96 ? 8.479 8.989 -23.511 1.00 94.38 96 GLU A C 1
ATOM 789 O O . GLU A 1 96 ? 7.348 8.958 -24.006 1.00 94.38 96 GLU A O 1
ATOM 794 N N . LYS A 1 97 ? 8.680 8.842 -22.198 1.00 93.25 97 LYS A N 1
ATOM 795 C CA . LYS A 1 97 ? 7.620 8.690 -21.201 1.00 93.25 97 LYS A CA 1
ATOM 796 C C . LYS A 1 97 ? 7.103 10.053 -20.770 1.00 93.25 97 LYS A C 1
ATOM 798 O O . LYS A 1 97 ? 7.838 11.038 -20.762 1.00 93.25 97 LYS A O 1
ATOM 803 N N . ASN A 1 98 ? 5.832 10.126 -20.382 1.00 92.94 98 ASN A N 1
ATOM 804 C CA . ASN A 1 98 ? 5.311 11.362 -19.806 1.00 92.94 98 ASN A CA 1
ATOM 805 C C . ASN A 1 98 ? 5.896 11.602 -18.396 1.00 92.94 98 ASN A C 1
ATOM 807 O O . ASN A 1 98 ? 6.411 10.683 -17.765 1.00 92.94 98 ASN A O 1
ATOM 811 N N . LEU A 1 99 ? 5.779 12.827 -17.871 1.00 92.00 99 LEU A N 1
ATOM 812 C CA . LEU A 1 99 ? 6.361 13.209 -16.573 1.00 92.00 99 LEU A CA 1
ATOM 813 C C . LEU A 1 99 ? 5.958 12.276 -15.412 1.00 92.00 99 LEU A C 1
ATOM 815 O O . LEU A 1 99 ? 6.755 12.013 -14.512 1.00 92.00 99 LEU A O 1
ATOM 819 N N . TYR A 1 100 ? 4.722 11.774 -15.426 1.00 87.81 100 TYR A N 1
ATOM 820 C CA . TYR A 1 100 ? 4.247 10.843 -14.408 1.00 87.81 100 TYR A CA 1
ATOM 821 C C . TYR A 1 100 ? 4.953 9.486 -14.523 1.00 87.81 100 TYR A C 1
ATOM 823 O O . TYR A 1 100 ? 5.511 9.008 -13.541 1.00 87.81 100 TYR A O 1
ATOM 831 N N . GLU A 1 101 ? 4.999 8.913 -15.727 1.00 89.44 101 GLU A N 1
ATOM 832 C CA . GLU A 1 101 ? 5.684 7.646 -16.034 1.00 89.44 101 GLU A CA 1
ATOM 833 C C . GLU A 1 101 ? 7.211 7.716 -15.846 1.00 89.44 101 GLU A C 1
ATOM 835 O O . GLU A 1 101 ? 7.863 6.694 -15.644 1.00 89.44 101 GLU A O 1
ATOM 840 N N . GLN A 1 102 ? 7.790 8.916 -15.924 1.00 91.00 102 GLN A N 1
ATOM 841 C CA . GLN A 1 102 ? 9.188 9.166 -15.572 1.00 91.00 102 GLN A CA 1
ATOM 842 C C . GLN A 1 102 ? 9.420 9.093 -14.057 1.00 91.00 102 GLN A C 1
ATOM 844 O O . GLN A 1 102 ? 10.505 8.735 -13.613 1.00 91.00 102 GLN A O 1
ATOM 849 N N . THR A 1 103 ? 8.412 9.418 -13.245 1.00 90.25 103 THR A N 1
ATOM 850 C CA . THR A 1 103 ? 8.552 9.423 -11.782 1.00 90.25 103 THR A CA 1
ATOM 851 C C . THR A 1 103 ? 8.148 8.090 -11.165 1.00 90.25 103 THR A C 1
ATOM 853 O O . THR A 1 103 ? 8.739 7.679 -10.169 1.00 90.25 103 THR A O 1
ATOM 856 N N . PHE A 1 104 ? 7.136 7.433 -11.735 1.00 87.12 104 PHE A N 1
ATOM 857 C CA . PHE A 1 104 ? 6.578 6.208 -11.192 1.00 87.12 104 PHE A CA 1
ATOM 858 C C . PHE A 1 104 ? 6.240 5.191 -12.274 1.00 87.12 104 PHE A C 1
ATOM 860 O O . PHE A 1 104 ? 5.656 5.517 -13.308 1.00 87.12 104 PHE A O 1
ATOM 867 N N . VAL A 1 105 ? 6.479 3.923 -11.957 1.00 88.12 105 VAL A N 1
ATOM 868 C CA . VAL A 1 105 ? 5.819 2.805 -12.629 1.00 88.12 105 VAL A CA 1
ATOM 869 C C . VAL A 1 105 ? 4.546 2.477 -11.855 1.00 88.12 105 VAL A C 1
ATOM 871 O O . VAL A 1 105 ? 4.590 2.205 -10.655 1.00 88.12 105 VAL A O 1
ATOM 874 N N . GLN A 1 106 ? 3.401 2.503 -12.537 1.00 87.56 106 GLN A N 1
ATOM 875 C CA . GLN A 1 106 ? 2.099 2.214 -11.941 1.00 87.56 106 GLN A CA 1
ATOM 876 C C . GLN A 1 106 ? 1.472 0.981 -12.591 1.00 87.56 106 GLN A C 1
ATOM 878 O O . GLN A 1 106 ? 1.283 0.930 -13.803 1.00 87.56 106 GLN A O 1
ATOM 883 N N . CYS A 1 107 ? 1.081 0.010 -11.769 1.00 90.31 107 CYS A N 1
ATOM 884 C CA . CYS A 1 107 ? 0.306 -1.151 -12.195 1.00 90.31 107 CYS A CA 1
ATOM 885 C C . CYS A 1 107 ? -0.936 -1.295 -11.314 1.00 90.31 107 CYS A C 1
ATOM 887 O O . CYS A 1 107 ? -0.818 -1.405 -10.099 1.00 90.31 107 CYS A O 1
ATOM 889 N N . MET A 1 108 ? -2.127 -1.320 -11.917 1.00 90.19 108 MET A N 1
ATOM 890 C CA . MET A 1 108 ? -3.409 -1.423 -11.204 1.00 90.19 108 MET A CA 1
ATOM 891 C C . MET A 1 108 ? -4.101 -2.757 -11.480 1.00 90.19 108 MET A C 1
ATOM 893 O O . MET A 1 108 ? -4.021 -3.250 -12.601 1.00 90.19 108 MET A O 1
ATOM 897 N N . GLY A 1 109 ? -4.826 -3.329 -10.522 1.00 90.81 109 GLY A N 1
ATOM 898 C CA . GLY A 1 109 ? -5.567 -4.576 -10.750 1.00 90.81 109 GLY A CA 1
ATOM 899 C C . GLY A 1 109 ? -4.665 -5.811 -10.807 1.00 90.81 109 GLY A C 1
ATOM 900 O O . GLY A 1 109 ? -4.948 -6.720 -11.581 1.00 90.81 109 GLY A O 1
ATOM 901 N N . LEU A 1 110 ? -3.531 -5.838 -10.097 1.00 90.81 110 LEU A N 1
ATOM 902 C CA . LEU A 1 110 ? -2.538 -6.921 -10.215 1.00 90.81 110 LEU A CA 1
ATOM 903 C C . LEU A 1 110 ? -3.098 -8.283 -9.781 1.00 90.81 110 LEU A C 1
ATOM 905 O O . LEU A 1 110 ? -2.757 -9.306 -10.359 1.00 90.81 110 LEU A O 1
ATOM 909 N N . TRP A 1 111 ? -4.008 -8.320 -8.809 1.00 93.50 111 TRP A N 1
ATOM 910 C CA . TRP A 1 111 ? -4.656 -9.568 -8.377 1.00 93.50 111 TRP A CA 1
ATOM 911 C C . TRP A 1 111 ? -5.502 -10.270 -9.459 1.00 93.50 111 TRP A C 1
ATOM 913 O O . TRP A 1 111 ? -5.867 -11.445 -9.293 1.00 93.50 111 TRP A O 1
ATOM 923 N N . GLU A 1 112 ? -5.894 -9.552 -10.518 1.00 92.19 112 GLU A N 1
ATOM 924 C CA . GLU A 1 112 ? -6.794 -10.073 -11.550 1.00 92.19 112 GLU A CA 1
ATOM 925 C C . GLU A 1 112 ? -6.093 -11.103 -12.436 1.00 92.19 112 GLU A C 1
ATOM 927 O O . GLU A 1 112 ? -6.664 -12.165 -12.698 1.00 92.19 112 GLU A O 1
ATOM 932 N N . ASP A 1 113 ? -4.847 -10.826 -12.819 1.00 92.38 113 ASP A N 1
ATOM 933 C CA . ASP A 1 113 ? -4.001 -11.671 -13.667 1.00 92.38 113 ASP A CA 1
ATOM 934 C C . ASP A 1 113 ? -2.821 -12.314 -12.914 1.00 92.38 113 ASP A C 1
ATOM 936 O O . ASP A 1 113 ? -2.212 -13.251 -13.430 1.00 92.38 113 ASP A O 1
ATOM 940 N N . ASN A 1 114 ? -2.544 -11.905 -11.672 1.00 92.38 114 ASN A N 1
ATOM 941 C CA . ASN A 1 114 ? -1.548 -12.527 -10.805 1.00 92.38 114 ASN A CA 1
ATOM 942 C C . ASN A 1 114 ? -2.217 -13.203 -9.591 1.00 92.38 114 ASN A C 1
ATOM 944 O O . ASN A 1 114 ? -2.470 -12.600 -8.545 1.00 92.38 114 ASN A O 1
ATOM 948 N N . VAL A 1 115 ? -2.518 -14.499 -9.735 1.00 94.94 115 VAL A N 1
ATOM 949 C CA . VAL A 1 115 ? -3.160 -15.317 -8.688 1.00 94.94 115 VAL A CA 1
ATOM 950 C C . VAL A 1 115 ? -2.387 -15.301 -7.353 1.00 94.94 115 VAL A C 1
ATOM 952 O O . VAL A 1 115 ? -3.050 -15.151 -6.320 1.00 94.94 115 VAL A O 1
ATOM 955 N N . PRO A 1 116 ? -1.040 -15.403 -7.330 1.00 94.12 116 PRO A N 1
ATOM 956 C CA . PRO A 1 116 ? -0.245 -15.262 -6.105 1.00 94.12 116 PRO A CA 1
ATOM 957 C C . PRO A 1 116 ? -0.450 -13.969 -5.305 1.00 94.12 116 PRO A C 1
ATOM 959 O O . PRO A 1 116 ? -0.224 -13.989 -4.096 1.00 94.12 116 PRO A O 1
ATOM 962 N N . LEU A 1 117 ? -0.913 -12.875 -5.924 1.00 91.75 117 LEU A N 1
ATOM 963 C CA . LEU A 1 117 ? -1.171 -11.601 -5.237 1.00 91.75 117 LEU A CA 1
ATOM 964 C C . LEU A 1 117 ? -2.552 -11.501 -4.582 1.00 91.75 117 LEU A C 1
ATOM 966 O O . LEU A 1 117 ? -2.762 -10.663 -3.705 1.00 91.75 117 LEU A O 1
ATOM 970 N N . ARG A 1 118 ? -3.498 -12.384 -4.918 1.00 93.69 118 ARG A N 1
ATOM 971 C CA . ARG A 1 118 ? -4.837 -12.378 -4.298 1.00 93.69 118 ARG A CA 1
ATOM 972 C C . ARG A 1 118 ? -4.814 -12.451 -2.764 1.00 93.69 118 ARG A C 1
ATOM 974 O O . ARG A 1 118 ? -5.596 -11.726 -2.151 1.00 93.69 118 ARG A O 1
ATOM 981 N N . PRO A 1 119 ? -3.955 -13.257 -2.111 1.00 94.12 119 PRO A N 1
ATOM 982 C CA . PRO A 1 119 ? -3.864 -13.283 -0.654 1.00 94.12 119 PRO A CA 1
ATOM 983 C C . PRO A 1 119 ? -3.414 -11.959 -0.022 1.00 94.12 119 PRO A C 1
ATOM 985 O O . PRO A 1 119 ? -3.777 -11.719 1.124 1.00 94.12 119 PRO A O 1
ATOM 988 N N . LEU A 1 120 ? -2.661 -11.112 -0.737 1.00 92.69 120 LEU A N 1
ATOM 989 C CA . LEU A 1 120 ? -2.332 -9.755 -0.287 1.00 92.69 120 LEU A CA 1
ATOM 990 C C . LEU A 1 120 ? -3.539 -8.828 -0.466 1.00 92.69 120 LEU A C 1
ATOM 992 O O . LEU A 1 120 ? -3.991 -8.192 0.483 1.00 92.69 120 LEU A O 1
ATOM 996 N N . THR A 1 121 ? -4.103 -8.793 -1.674 1.00 93.00 121 THR A N 1
ATOM 997 C CA . THR A 1 121 ? -5.209 -7.889 -2.021 1.00 93.00 121 THR A CA 1
ATOM 998 C C . THR A 1 121 ? -6.475 -8.157 -1.198 1.00 93.00 121 THR A C 1
ATOM 1000 O O . THR A 1 121 ? -7.196 -7.225 -0.838 1.00 93.00 121 THR A O 1
ATOM 1003 N N . PHE A 1 122 ? -6.729 -9.422 -0.852 1.00 92.12 122 PHE A N 1
ATOM 1004 C CA . PHE A 1 122 ? -7.844 -9.860 -0.006 1.00 92.12 122 PHE A CA 1
ATOM 1005 C C . PHE A 1 122 ? -7.372 -10.352 1.370 1.00 92.12 122 PHE A C 1
ATOM 1007 O O . PHE A 1 122 ? -7.979 -11.253 1.958 1.00 92.12 122 PHE A O 1
ATOM 1014 N N . HIS A 1 123 ? -6.276 -9.790 1.886 1.00 92.75 123 HIS A N 1
ATOM 1015 C CA . HIS A 1 123 ? -5.715 -10.203 3.165 1.00 92.75 123 HIS A CA 1
ATOM 1016 C C . HIS A 1 123 ? -6.713 -9.979 4.310 1.00 92.75 123 HIS A C 1
ATOM 1018 O O . HIS A 1 123 ? -7.103 -8.846 4.595 1.00 92.75 123 HIS A O 1
ATOM 1024 N N . GLN A 1 124 ? -7.108 -11.051 5.006 1.00 90.94 124 GLN A N 1
ATOM 1025 C CA . GLN A 1 124 ? -8.207 -11.011 5.982 1.00 90.94 124 GLN A CA 1
ATOM 1026 C C . GLN A 1 124 ? -7.991 -9.971 7.085 1.00 90.94 124 GLN A C 1
ATOM 1028 O O . GLN A 1 124 ? -8.895 -9.184 7.360 1.00 90.94 124 GLN A O 1
ATOM 1033 N N . LYS A 1 125 ? -6.789 -9.929 7.679 1.00 90.88 125 LYS A N 1
ATOM 1034 C CA . LYS A 1 125 ? -6.444 -8.953 8.726 1.00 90.88 125 LYS A CA 1
ATOM 1035 C C . LYS A 1 125 ? -6.568 -7.523 8.204 1.00 90.88 125 LYS A C 1
ATOM 1037 O O . LYS A 1 125 ? -7.103 -6.670 8.892 1.00 90.88 125 LYS A O 1
ATOM 1042 N N . LEU A 1 126 ? -6.125 -7.273 6.973 1.00 90.50 126 LEU A N 1
ATOM 1043 C CA . LEU A 1 126 ? -6.096 -5.933 6.394 1.00 90.50 126 LEU A CA 1
ATOM 1044 C C . LEU A 1 126 ? -7.491 -5.450 5.999 1.00 90.50 126 LEU A C 1
ATOM 1046 O O . LEU A 1 126 ? -7.865 -4.323 6.314 1.00 90.50 126 LEU A O 1
ATOM 1050 N N . CYS A 1 127 ? -8.299 -6.318 5.388 1.00 88.81 127 CYS A N 1
ATOM 1051 C CA . CYS A 1 127 ? -9.698 -6.017 5.101 1.00 88.81 127 CYS A CA 1
ATOM 1052 C C . CYS A 1 127 ? -10.520 -5.814 6.383 1.00 88.81 127 CYS A C 1
ATOM 1054 O O . CYS A 1 127 ? -11.355 -4.913 6.418 1.00 88.81 127 CYS A O 1
ATOM 1056 N N . ALA A 1 128 ? -10.278 -6.611 7.432 1.00 87.25 128 ALA A N 1
ATOM 1057 C CA . ALA A 1 128 ? -10.936 -6.448 8.728 1.00 87.25 128 ALA A CA 1
ATOM 1058 C C . ALA A 1 128 ? -10.539 -5.124 9.396 1.00 87.25 128 ALA A C 1
ATOM 1060 O O . ALA A 1 128 ? -11.415 -4.356 9.770 1.00 87.25 128 ALA A O 1
ATOM 1061 N N . THR A 1 129 ? -9.243 -4.797 9.441 1.00 90.38 129 THR A N 1
ATOM 1062 C CA . THR A 1 129 ? -8.751 -3.507 9.949 1.00 90.38 129 THR A CA 1
ATOM 1063 C C . THR A 1 129 ? -9.365 -2.329 9.192 1.00 90.38 129 THR A C 1
ATOM 1065 O O . THR A 1 129 ? -9.796 -1.367 9.818 1.00 90.38 129 THR A O 1
ATOM 1068 N N . ALA A 1 130 ? -9.473 -2.401 7.862 1.00 90.25 130 ALA A N 1
ATOM 1069 C CA . ALA A 1 130 ? -10.134 -1.356 7.082 1.00 90.25 130 ALA A CA 1
ATOM 1070 C C . ALA A 1 130 ? -11.631 -1.225 7.420 1.00 90.25 130 ALA A C 1
ATOM 1072 O O . ALA A 1 130 ? -12.142 -0.111 7.498 1.00 90.25 130 ALA A O 1
ATOM 1073 N N . ALA A 1 131 ? -12.336 -2.340 7.631 1.00 87.75 131 ALA A N 1
ATOM 1074 C CA . ALA A 1 131 ? -13.738 -2.324 8.043 1.00 87.75 131 ALA A CA 1
ATOM 1075 C C . ALA A 1 131 ? -13.918 -1.743 9.457 1.00 87.75 131 ALA A C 1
ATOM 1077 O O . ALA A 1 131 ? -14.825 -0.938 9.665 1.00 87.75 131 ALA A O 1
ATOM 1078 N N . ASP A 1 132 ? -13.021 -2.088 10.386 1.00 88.94 132 ASP A N 1
ATOM 1079 C CA . ASP A 1 132 ? -13.010 -1.573 11.757 1.00 88.94 132 ASP A CA 1
ATOM 1080 C C . ASP A 1 132 ? -12.760 -0.054 11.785 1.00 88.94 132 ASP A C 1
ATOM 1082 O O . ASP A 1 132 ? -13.514 0.672 12.429 1.00 88.94 132 ASP A O 1
ATOM 1086 N N . LEU A 1 133 ? -11.772 0.452 11.030 1.00 90.12 133 LEU A N 1
ATOM 1087 C CA . LEU A 1 133 ? -11.491 1.895 10.917 1.00 90.12 133 LEU A CA 1
ATOM 1088 C C . LEU A 1 133 ? -12.656 2.689 10.316 1.00 90.12 133 LEU A C 1
ATOM 1090 O O . LEU A 1 133 ? -12.890 3.835 10.692 1.00 90.12 133 LEU A O 1
ATOM 1094 N N . LEU A 1 134 ? -13.384 2.082 9.377 1.00 89.19 134 LEU A N 1
ATOM 1095 C CA . LEU A 1 134 ? -14.545 2.685 8.718 1.00 89.19 134 LEU A CA 1
ATOM 1096 C C . LEU A 1 134 ? -15.864 2.435 9.466 1.00 89.19 134 LEU A C 1
ATOM 1098 O O . LEU A 1 134 ? -16.919 2.843 8.978 1.00 89.19 134 LEU A O 1
ATOM 1102 N N . GLU A 1 135 ? -15.819 1.744 10.609 1.00 86.69 135 GLU A N 1
ATOM 1103 C CA . GLU A 1 135 ? -16.981 1.371 11.424 1.00 86.69 135 GLU A CA 1
ATOM 1104 C C . GLU A 1 135 ? -18.111 0.719 10.608 1.00 86.69 135 GLU A C 1
ATOM 1106 O O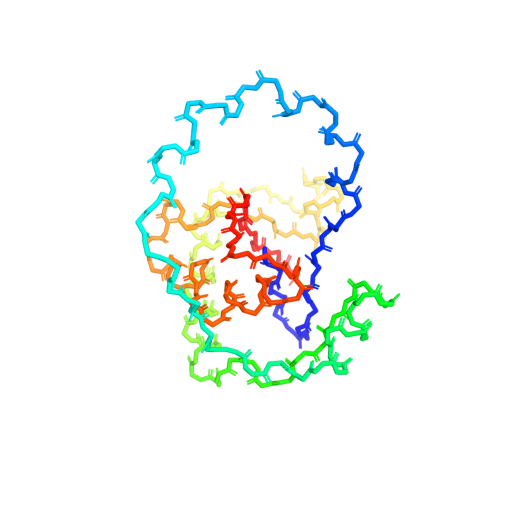 . GLU A 1 135 ? -19.299 1.009 10.778 1.00 86.69 135 GLU A O 1
ATOM 1111 N N . THR A 1 136 ? -17.739 -0.179 9.694 1.00 87.31 136 THR A N 1
ATOM 1112 C CA . THR A 1 136 ? -18.670 -0.878 8.804 1.00 87.31 136 THR A CA 1
ATOM 1113 C C . THR A 1 136 ? -18.551 -2.393 8.935 1.00 87.31 136 THR A C 1
ATOM 1115 O O . THR A 1 136 ? -17.521 -2.920 9.341 1.00 87.31 136 THR A O 1
ATOM 1118 N N . ASP A 1 137 ? -19.608 -3.120 8.568 1.00 84.75 137 ASP A N 1
ATOM 1119 C CA . ASP A 1 137 ? -19.618 -4.586 8.644 1.00 84.75 137 ASP A CA 1
ATOM 1120 C C . ASP A 1 137 ? -18.673 -5.227 7.609 1.00 84.75 137 ASP A C 1
ATOM 1122 O O . ASP A 1 137 ? -18.155 -6.323 7.826 1.00 84.75 137 ASP A O 1
ATOM 1126 N N . CYS A 1 138 ? -18.472 -4.578 6.457 1.00 84.56 138 CYS A N 1
ATOM 1127 C CA . CYS A 1 138 ? -17.610 -5.084 5.393 1.00 84.56 138 CYS A CA 1
ATOM 1128 C C . CYS A 1 138 ? -17.148 -3.981 4.437 1.00 84.56 138 CYS A C 1
ATOM 1130 O O . CYS A 1 138 ? -17.866 -3.013 4.184 1.00 84.56 138 CYS A O 1
ATOM 1132 N N . VAL A 1 139 ? -15.994 -4.201 3.811 1.00 85.75 139 VAL A N 1
ATOM 1133 C CA . VAL A 1 139 ? -15.480 -3.375 2.712 1.00 85.75 139 VAL A CA 1
ATOM 1134 C C . VAL A 1 139 ? -15.502 -4.153 1.399 1.00 85.75 139 VAL A C 1
ATOM 1136 O O . VAL A 1 139 ? -15.379 -5.378 1.378 1.00 85.75 139 VAL A O 1
ATOM 1139 N N . ARG A 1 140 ? -15.643 -3.437 0.282 1.00 87.00 140 ARG A N 1
ATOM 1140 C CA . ARG A 1 140 ? -15.459 -3.983 -1.067 1.00 87.00 140 ARG A CA 1
ATOM 1141 C C . ARG A 1 140 ? -14.186 -3.390 -1.655 1.00 87.00 140 ARG A C 1
ATOM 1143 O O . ARG A 1 140 ? -13.999 -2.177 -1.614 1.00 87.00 140 ARG A O 1
ATOM 1150 N N . LEU A 1 141 ? -13.346 -4.242 -2.234 1.00 85.12 141 LEU A N 1
ATOM 1151 C CA . LEU A 1 141 ? -12.198 -3.790 -3.009 1.00 85.12 141 LEU A CA 1
ATOM 1152 C C . LEU A 1 141 ? -12.686 -2.971 -4.210 1.00 85.12 141 LEU A C 1
ATOM 1154 O O . LEU A 1 141 ? -13.501 -3.452 -4.999 1.00 85.12 141 LEU A O 1
ATOM 1158 N N . TRP A 1 142 ? -12.182 -1.747 -4.337 1.00 84.75 142 TRP A N 1
ATOM 1159 C CA . TRP A 1 142 ? -12.317 -0.968 -5.565 1.00 84.75 142 TRP A CA 1
ATOM 1160 C C . TRP A 1 142 ? -11.187 -1.303 -6.538 1.00 84.75 142 TRP A C 1
ATOM 1162 O O . TRP A 1 142 ? -11.446 -1.690 -7.670 1.00 84.75 142 TRP A O 1
ATOM 1172 N N . GLN A 1 143 ? -9.941 -1.193 -6.069 1.00 85.31 143 GLN A N 1
ATOM 1173 C CA . GLN A 1 143 ? -8.741 -1.427 -6.864 1.00 85.31 143 GLN A CA 1
ATOM 1174 C C . GLN A 1 143 ? -7.520 -1.677 -5.954 1.00 85.31 143 GLN A C 1
ATOM 1176 O O . GLN A 1 143 ? -7.414 -1.092 -4.866 1.00 85.31 143 GLN A O 1
ATOM 1181 N N . ASP A 1 144 ? -6.589 -2.520 -6.404 1.00 90.12 144 ASP A N 1
ATOM 1182 C CA . ASP A 1 144 ? -5.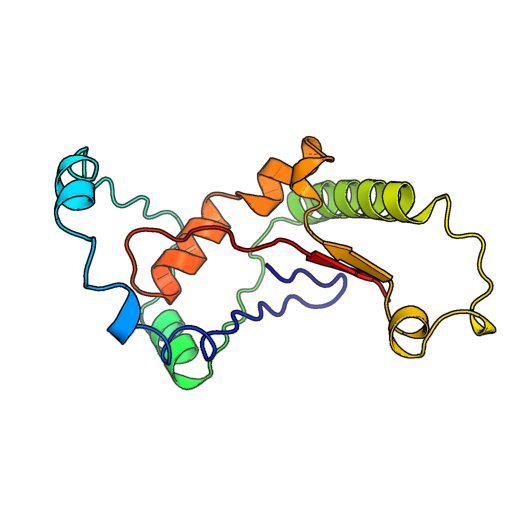206 -2.563 -5.919 1.00 90.12 144 ASP A CA 1
ATOM 1183 C C . ASP A 1 144 ? -4.257 -1.863 -6.902 1.00 90.12 144 ASP A C 1
ATOM 1185 O O . ASP A 1 144 ? -4.523 -1.743 -8.099 1.00 90.12 144 ASP A O 1
ATOM 1189 N N . GLN A 1 145 ? -3.145 -1.366 -6.379 1.00 89.38 145 GLN A N 1
ATOM 1190 C CA . GLN A 1 145 ? -2.162 -0.653 -7.171 1.00 89.38 145 GLN A CA 1
ATOM 1191 C C . GLN A 1 145 ? -0.778 -0.902 -6.584 1.00 89.38 145 GLN A C 1
ATOM 1193 O O . GLN A 1 145 ? -0.576 -0.686 -5.391 1.00 89.38 145 GLN A O 1
ATOM 1198 N N . ALA A 1 146 ? 0.160 -1.296 -7.438 1.00 90.31 146 ALA A N 1
ATOM 1199 C CA . ALA A 1 146 ? 1.583 -1.159 -7.182 1.00 90.31 146 ALA A CA 1
ATOM 1200 C C . ALA A 1 146 ? 2.065 0.175 -7.758 1.00 90.31 146 ALA A C 1
ATOM 1202 O O . ALA A 1 146 ? 1.719 0.535 -8.890 1.00 90.31 146 ALA A O 1
ATOM 1203 N N . LEU A 1 147 ? 2.846 0.905 -6.969 1.00 87.56 147 LEU A N 1
ATOM 1204 C CA . LEU A 1 147 ? 3.497 2.145 -7.365 1.00 87.56 147 LEU A CA 1
ATOM 1205 C C . LEU A 1 147 ? 4.988 1.995 -7.050 1.00 87.56 147 LEU A C 1
ATOM 1207 O O . LEU A 1 147 ? 5.336 1.769 -5.900 1.00 87.56 147 LEU A O 1
ATOM 1211 N N . TYR A 1 148 ? 5.835 2.055 -8.074 1.00 82.25 148 TYR A N 1
ATOM 1212 C CA . TYR A 1 148 ? 7.283 1.841 -7.981 1.00 82.25 148 TYR A CA 1
ATOM 1213 C C . TYR A 1 148 ? 8.014 3.129 -8.324 1.00 82.25 148 TYR A C 1
ATOM 1215 O O . TYR A 1 148 ? 7.587 3.847 -9.233 1.00 82.25 148 TYR A O 1
ATOM 1223 N N . LYS A 1 149 ? 9.117 3.384 -7.623 1.00 79.06 149 LYS A N 1
ATOM 1224 C CA . LYS A 1 149 ? 10.024 4.505 -7.853 1.00 79.06 149 LYS A CA 1
ATOM 1225 C C . LYS A 1 149 ? 11.456 4.005 -7.999 1.00 79.06 149 LYS A C 1
ATOM 1227 O O . LYS A 1 149 ? 11.808 3.051 -7.274 1.00 79.06 149 LYS A O 1
#

Radius of gyration: 18.34 Å; Cα contacts (8 Å, |Δi|>4): 118; chains: 1; bounding box: 49×29×45 Å